Protein AF-A0AAE3N676-F1 (afdb_monomer)

Organism: NCBI:txid2965071

InterPro domains:
  IPR009671 Regulator of ribonuclease activity B domain [PF06877] (6-81)
  IPR036701 RraB-like superfamily [G3DSA:3.30.70.970] (3-82)
  IPR036701 RraB-like superfamily [SSF89946] (6-81)

Secondary structure (DSSP, 8-state):
--HHHHHHHHHHHHHHTT---SS-EEEEEEEEESSHHHHHHHHHH-TTSEEEEEE-SSTT--EEEEEEEEE---HHHHHHHH-

Foldseek 3Di:
DDLLVVLQVVVVVCVVVVNDLADWDKDKDKDKALDDVVLVVVQVPLPQWDWDWAQDPDPNRIIMIITIHTGRSHSVVVSVSRD

Solvent-accessible surface area (backbone atoms only — not comparable to full-atom values): 4850 Å² total; per-residue (Å²): 130,52,69,49,55,49,42,40,53,54,50,52,53,38,44,75,70,70,46,84,53,90,56,70,39,81,43,76,46,76,49,81,26,83,39,64,68,62,34,53,53,54,61,71,68,49,76,93,42,54,75,47,78,45,77,38,94,52,97,81,65,27,19,29,31,38,38,33,39,80,41,54,76,39,33,66,58,50,38,69,74,72,109

Nearest PDB structures (foldseek):
  6bk8-assembly1_B  TM=4.365E-01  e=6.160E-01  Saccharomyces cerevisiae S288C
  6mrj-assembly1_B  TM=3.850E-01  e=7.955E-01  Helicobacter pylori 26695
  7u7h-assembly3_E  TM=3.473E-01  e=1.947E+00  Alistipes finegoldii DSM 17242
  8bwy-assembly1_N  TM=3.798E-01  e=6.153E+00  Chlamydomonas reinhardtii

Radius of gyration: 14.24 Å; Cα contacts (8 Å, |Δi|>4): 121; chains: 1; bounding box: 30×28×31 Å

pLDDT: mean 91.35, std 6.02, range [64.62, 96.25]

Mean predicted aligned error: 4.24 Å

Sequence (83 aa):
MSLLGENSTILMQFVAKGKDLSYVRLIDFSHLFPDFASANRFAAEAEGFKIAVGQSHSPKGTWDVTASKVMLPSAGAITESEA

Structure (mmCIF, N/CA/C/O backbone):
data_AF-A0AAE3N676-F1
#
_entry.id   AF-A0AAE3N676-F1
#
loop_
_atom_site.group_PDB
_atom_site.id
_atom_site.type_symbol
_atom_site.label_atom_id
_atom_site.label_alt_id
_atom_site.label_comp_id
_atom_site.label_asym_id
_atom_site.label_entity_id
_atom_site.label_seq_id
_atom_site.pdbx_PDB_ins_code
_atom_site.Cartn_x
_atom_site.Cartn_y
_atom_site.Cartn_z
_atom_site.occupancy
_atom_site.B_iso_or_equiv
_atom_site.auth_seq_id
_atom_site.auth_comp_id
_atom_site.auth_asym_id
_atom_site.auth_atom_id
_atom_site.pdbx_PDB_model_num
ATOM 1 N N . MET A 1 1 ? 9.415 4.796 14.301 1.00 64.62 1 MET A N 1
ATOM 2 C CA . MET A 1 1 ? 8.156 4.088 14.627 1.00 64.62 1 MET A CA 1
ATOM 3 C C . MET A 1 1 ? 8.101 2.825 13.783 1.00 64.62 1 MET A C 1
ATOM 5 O O . MET A 1 1 ? 8.781 2.788 12.768 1.00 64.62 1 MET A O 1
ATOM 9 N N . SER A 1 2 ? 7.382 1.785 14.208 1.00 90.00 2 SER A N 1
ATOM 10 C CA . SER A 1 2 ? 7.104 0.638 13.333 1.00 90.00 2 SER A CA 1
ATOM 11 C C . SER A 1 2 ? 6.023 1.007 12.317 1.00 90.00 2 SER A C 1
ATOM 13 O O . SER A 1 2 ? 5.199 1.875 12.612 1.00 90.00 2 SER A O 1
ATOM 15 N N . LEU A 1 3 ? 5.981 0.306 11.179 1.00 88.06 3 LEU A N 1
ATOM 16 C CA . LEU A 1 3 ? 4.931 0.471 10.167 1.00 88.06 3 LEU A CA 1
ATOM 17 C C . LEU A 1 3 ? 3.525 0.342 10.781 1.00 88.06 3 LEU A C 1
ATOM 19 O O . LEU A 1 3 ? 2.650 1.173 10.562 1.00 88.06 3 LEU A O 1
ATOM 23 N N . LEU A 1 4 ? 3.349 -0.639 11.673 1.00 91.75 4 LEU A N 1
ATOM 24 C CA . LEU A 1 4 ? 2.116 -0.820 12.443 1.00 91.75 4 LEU A CA 1
ATOM 25 C C . LEU A 1 4 ? 1.769 0.396 13.321 1.00 91.75 4 LEU A C 1
ATOM 27 O O . LEU A 1 4 ? 0.605 0.782 13.426 1.00 91.75 4 LEU A O 1
ATOM 31 N N . GLY A 1 5 ? 2.770 0.997 13.970 1.00 90.38 5 GLY A N 1
ATOM 32 C CA . GLY A 1 5 ? 2.585 2.174 14.821 1.00 90.38 5 GLY A CA 1
ATOM 33 C C . GLY A 1 5 ? 2.217 3.430 14.029 1.00 90.38 5 GLY A C 1
ATOM 34 O O . GLY A 1 5 ? 1.361 4.203 14.467 1.00 90.38 5 GLY A O 1
ATOM 35 N N . GLU A 1 6 ? 2.816 3.613 12.853 1.00 91.38 6 GLU A N 1
ATOM 36 C CA . GLU A 1 6 ? 2.470 4.690 11.917 1.00 91.38 6 GLU A CA 1
ATOM 37 C C . GLU A 1 6 ? 1.038 4.539 11.399 1.00 91.38 6 GLU A C 1
ATOM 39 O O . GLU A 1 6 ? 0.228 5.454 11.574 1.00 91.38 6 GLU A O 1
ATOM 44 N N . ASN A 1 7 ? 0.683 3.358 10.886 1.00 92.94 7 ASN A N 1
ATOM 45 C CA . ASN A 1 7 ? -0.661 3.075 10.378 1.00 92.94 7 ASN A CA 1
ATOM 46 C C . ASN A 1 7 ? -1.728 3.244 11.470 1.00 92.94 7 ASN A C 1
ATOM 48 O O . ASN A 1 7 ? -2.771 3.854 11.235 1.00 92.94 7 ASN A O 1
ATOM 52 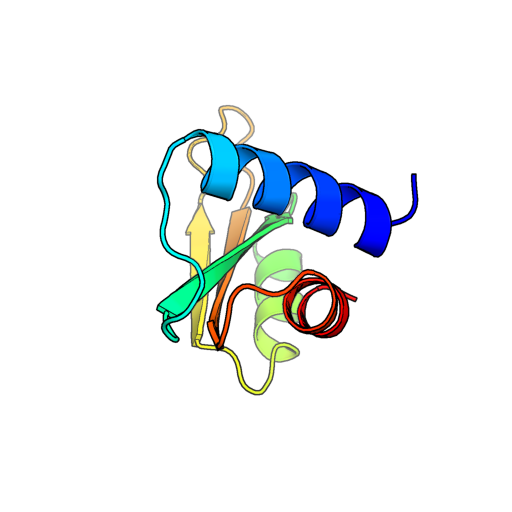N N . SER A 1 8 ? -1.448 2.801 12.699 1.00 93.50 8 SER A N 1
ATOM 53 C CA . SER A 1 8 ? -2.330 3.033 13.851 1.00 93.50 8 SER A CA 1
ATOM 54 C C . SER A 1 8 ? -2.535 4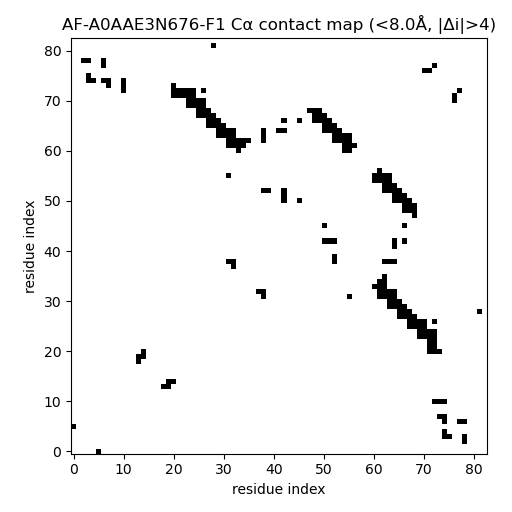.526 14.135 1.00 93.50 8 SER A C 1
ATOM 56 O O . SER A 1 8 ? -3.670 4.984 14.280 1.00 93.50 8 SER A O 1
ATOM 58 N N . THR A 1 9 ? -1.454 5.311 14.135 1.00 94.69 9 THR A N 1
ATOM 59 C CA . THR A 1 9 ? -1.510 6.760 14.384 1.00 94.69 9 THR A CA 1
ATOM 60 C C . THR A 1 9 ? -2.336 7.484 13.318 1.00 94.69 9 THR A C 1
ATOM 62 O O . THR A 1 9 ? -3.173 8.327 13.649 1.00 94.69 9 THR A O 1
ATOM 65 N N . ILE A 1 10 ? -2.156 7.140 12.041 1.00 93.69 10 ILE A N 1
ATOM 66 C CA . ILE A 1 10 ? -2.915 7.727 10.927 1.00 93.69 10 ILE A CA 1
ATOM 67 C C . ILE A 1 10 ? -4.407 7.391 11.048 1.00 93.69 10 ILE A C 1
ATOM 69 O O . ILE A 1 10 ? -5.256 8.279 10.933 1.00 93.69 10 ILE A O 1
ATOM 73 N N . LEU A 1 11 ? -4.752 6.135 11.343 1.00 93.19 11 LEU A N 1
ATOM 74 C CA . LEU A 1 11 ? -6.149 5.727 11.507 1.00 93.19 11 LEU A CA 1
ATOM 75 C C . LEU A 1 11 ? -6.815 6.417 12.705 1.00 93.19 11 LEU A C 1
ATOM 77 O O . LEU A 1 11 ? -7.968 6.838 12.597 1.00 93.19 11 LEU A O 1
ATOM 81 N N . MET A 1 12 ? -6.094 6.627 13.810 1.00 93.38 12 MET A N 1
ATOM 82 C CA . MET A 1 12 ? -6.596 7.428 14.935 1.00 93.38 12 MET A CA 1
ATOM 83 C C . MET A 1 12 ? -6.930 8.863 14.509 1.00 93.38 12 MET A C 1
ATOM 85 O O . MET A 1 12 ? -7.969 9.397 14.900 1.00 93.38 12 MET A O 1
ATOM 89 N N . GLN A 1 13 ? -6.105 9.483 13.659 1.00 95.12 13 GLN A N 1
ATOM 90 C CA . GLN A 1 13 ? -6.398 10.812 13.112 1.00 95.12 13 GLN A CA 1
ATOM 91 C C . GLN A 1 13 ? -7.625 10.806 12.194 1.00 95.12 13 GLN A C 1
ATOM 93 O O . GLN A 1 13 ? -8.366 11.789 12.154 1.00 95.12 13 GLN A O 1
ATOM 98 N N . PHE A 1 14 ? -7.864 9.725 11.450 1.00 92.69 14 PHE A N 1
ATOM 99 C CA . PHE A 1 14 ? -9.063 9.585 10.620 1.00 92.69 14 PHE A CA 1
ATOM 100 C C . PHE A 1 14 ? -10.326 9.495 11.476 1.00 92.69 14 PHE A C 1
ATOM 102 O O . PHE A 1 14 ? -11.279 10.234 11.214 1.00 92.69 14 PHE A O 1
ATOM 109 N N . VAL A 1 15 ? -10.311 8.687 12.538 1.00 94.31 15 VAL A N 1
ATOM 110 C CA . VAL A 1 15 ? -11.419 8.614 13.505 1.00 94.31 15 VAL A CA 1
ATOM 111 C C . VAL A 1 15 ? -11.659 9.972 14.164 1.00 94.31 15 VAL A C 1
ATOM 113 O O . VAL A 1 15 ? -12.799 10.426 14.221 1.00 94.31 15 VAL A O 1
ATOM 116 N N . ALA A 1 16 ? -10.599 10.676 14.577 1.00 95.31 16 ALA A N 1
ATOM 117 C CA . ALA A 1 16 ? -10.706 12.018 15.156 1.00 95.31 16 ALA A CA 1
ATOM 118 C C . ALA A 1 16 ? -11.341 13.044 14.194 1.00 95.31 16 ALA A C 1
ATOM 120 O O . ALA A 1 16 ? -11.978 13.997 14.633 1.00 95.31 16 ALA A O 1
ATOM 121 N N . LYS A 1 17 ? -11.211 12.833 12.878 1.00 94.62 17 LYS A N 1
ATOM 122 C CA . LYS A 1 17 ? -11.858 13.630 11.820 1.00 94.62 17 LYS A CA 1
ATOM 123 C C . LYS A 1 17 ? -13.270 13.138 11.461 1.00 94.62 17 LYS A C 1
ATOM 125 O O . LYS A 1 17 ? -13.829 13.586 10.462 1.00 94.62 17 LYS A O 1
ATOM 130 N N . GLY A 1 18 ? -13.836 12.205 12.227 1.00 93.75 18 GLY A N 1
ATOM 131 C CA . GLY A 1 18 ? -15.168 11.643 11.997 1.00 93.75 18 GLY A CA 1
ATOM 132 C C . GLY A 1 18 ? -15.238 10.661 10.827 1.00 93.75 18 GLY A C 1
ATOM 133 O O . GLY A 1 18 ? -16.323 10.409 1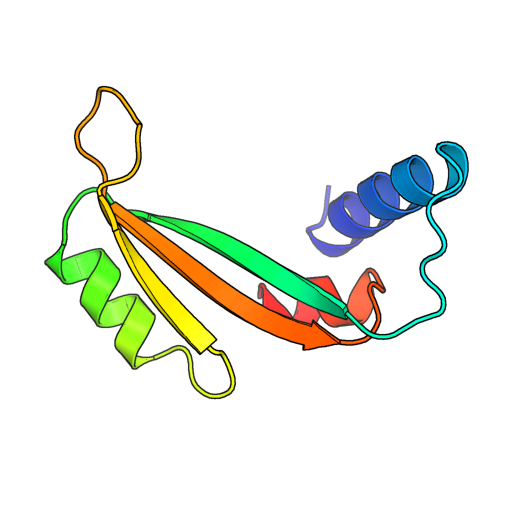0.303 1.00 93.75 18 GLY A O 1
ATOM 134 N N . LYS A 1 19 ? -14.103 10.115 10.368 1.00 91.38 19 LYS A N 1
ATOM 135 C CA . LYS A 1 19 ? -14.116 9.050 9.361 1.00 91.38 19 LYS A CA 1
ATOM 136 C C . LYS A 1 19 ? -14.509 7.743 10.029 1.00 91.38 19 LYS A C 1
ATOM 138 O O . LYS A 1 19 ? -13.809 7.243 10.903 1.00 91.38 19 LYS A O 1
ATOM 143 N N . ASP A 1 20 ? -15.613 7.176 9.569 1.00 91.44 20 ASP A N 1
ATOM 144 C CA . ASP A 1 20 ? -16.017 5.835 9.957 1.00 91.44 20 ASP A CA 1
ATOM 145 C C . ASP A 1 20 ? -15.124 4.805 9.247 1.00 91.44 20 ASP A C 1
ATOM 147 O O . ASP A 1 20 ? -14.971 4.847 8.023 1.00 91.44 20 ASP A O 1
ATOM 151 N N . LEU A 1 21 ? -14.508 3.924 10.038 1.00 91.81 21 LEU A N 1
ATOM 152 C CA . LEU A 1 21 ? -13.577 2.862 9.642 1.00 91.81 21 LEU A CA 1
ATOM 153 C C . LEU A 1 21 ? -14.210 1.459 9.725 1.00 91.81 21 LEU A C 1
ATOM 155 O O . LEU A 1 21 ? -13.545 0.470 9.433 1.00 91.81 21 LEU A O 1
ATOM 159 N N . SER A 1 22 ? -15.487 1.360 10.108 1.00 92.19 22 SER A N 1
ATOM 160 C CA . SER A 1 22 ? -16.182 0.086 10.343 1.00 92.19 22 SER A CA 1
ATOM 161 C C . SER A 1 22 ? -16.580 -0.658 9.067 1.00 92.19 22 SER A C 1
ATOM 163 O O . SER A 1 22 ? -16.864 -1.853 9.117 1.00 92.19 22 SER A O 1
ATOM 165 N N . TYR A 1 23 ? -16.577 0.018 7.917 1.00 91.94 23 TYR A N 1
ATOM 166 C CA . TYR A 1 23 ? -16.893 -0.589 6.628 1.00 91.94 23 TYR A CA 1
ATOM 167 C C . TYR A 1 23 ? -15.651 -0.854 5.780 1.00 91.94 23 TYR A C 1
ATOM 169 O O . TYR A 1 23 ? -14.697 -0.063 5.736 1.00 91.94 23 TYR A O 1
ATOM 177 N N . VAL A 1 24 ? -15.732 -1.967 5.053 1.00 94.44 24 VAL A N 1
ATOM 178 C CA . VAL A 1 24 ? -14.789 -2.366 4.013 1.00 94.44 24 VAL A CA 1
ATOM 179 C C . VAL A 1 24 ? -14.756 -1.308 2.913 1.00 94.44 24 VAL A C 1
ATOM 181 O O . VAL A 1 24 ? -15.794 -0.799 2.489 1.00 94.44 24 VAL A O 1
ATOM 184 N N . ARG A 1 25 ? -13.557 -0.974 2.442 1.00 93.62 25 ARG A N 1
ATOM 185 C CA . ARG A 1 25 ? -13.338 -0.025 1.348 1.00 93.62 25 ARG A CA 1
ATOM 186 C C . ARG A 1 25 ? -12.128 -0.414 0.520 1.00 93.62 25 ARG A C 1
ATOM 188 O O . ARG A 1 25 ? -11.321 -1.239 0.941 1.00 93.62 25 ARG A O 1
ATOM 195 N N . LEU A 1 26 ? -12.011 0.200 -0.649 1.00 94.94 26 LEU A N 1
ATOM 196 C CA . LEU A 1 26 ? -10.788 0.138 -1.431 1.00 94.94 26 LEU A CA 1
ATOM 197 C C . LEU A 1 26 ? -9.716 0.993 -0.742 1.00 94.94 26 LEU A C 1
ATOM 199 O O . LEU A 1 26 ? -9.971 2.158 -0.432 1.00 94.94 26 LEU A O 1
ATOM 203 N N . ILE A 1 27 ? -8.560 0.396 -0.470 1.00 94.25 27 ILE A N 1
ATOM 204 C CA . ILE A 1 27 ? -7.369 1.067 0.054 1.00 94.25 27 ILE A CA 1
ATOM 205 C C . ILE A 1 27 ? -6.292 1.001 -1.019 1.00 94.25 27 ILE A C 1
ATOM 207 O O . ILE A 1 27 ? -6.047 -0.075 -1.565 1.00 94.25 27 ILE A O 1
ATOM 211 N N . ASP A 1 28 ? -5.681 2.150 -1.288 1.00 94.75 28 ASP A N 1
ATOM 212 C CA . ASP A 1 28 ? -4.614 2.313 -2.267 1.00 94.75 28 ASP A CA 1
ATOM 213 C C . ASP A 1 28 ? -3.261 2.406 -1.553 1.00 94.75 28 ASP A C 1
ATOM 215 O O . ASP A 1 28 ? -3.094 3.188 -0.615 1.00 94.75 28 ASP A O 1
ATOM 219 N N . PHE A 1 29 ? -2.302 1.617 -2.025 1.00 93.62 29 PHE A N 1
ATOM 220 C CA . PHE A 1 29 ? -0.898 1.639 -1.638 1.00 93.62 29 PHE A CA 1
ATOM 221 C C . PHE A 1 29 ? -0.099 2.141 -2.838 1.00 93.62 29 PHE A C 1
ATOM 223 O O . PHE A 1 29 ? -0.155 1.535 -3.908 1.00 93.62 29 PHE A O 1
ATOM 230 N N . SER A 1 30 ? 0.625 3.245 -2.679 1.00 92.50 30 SER A N 1
ATOM 231 C CA . SER A 1 30 ? 1.404 3.848 -3.765 1.00 92.50 30 SER A CA 1
ATOM 232 C C . SER A 1 30 ? 2.894 3.712 -3.495 1.00 92.50 30 SER A C 1
ATOM 234 O O . SER A 1 30 ? 3.360 4.024 -2.398 1.00 92.50 30 SER A O 1
ATOM 236 N N . HIS A 1 31 ? 3.652 3.303 -4.511 1.00 92.31 31 HIS A N 1
ATOM 237 C CA . HIS A 1 31 ? 5.108 3.264 -4.452 1.00 92.31 31 HIS A CA 1
ATOM 238 C C . HIS A 1 31 ? 5.723 3.914 -5.689 1.00 92.31 31 HIS A C 1
ATOM 240 O O . HIS A 1 31 ? 5.383 3.582 -6.826 1.00 92.31 31 HIS A O 1
ATOM 246 N N . LEU A 1 32 ? 6.659 4.837 -5.455 1.00 93.06 32 LEU A N 1
ATOM 247 C CA . LEU A 1 32 ? 7.346 5.558 -6.519 1.00 93.06 32 LEU A CA 1
ATOM 248 C C . LEU A 1 32 ? 8.643 4.854 -6.911 1.00 93.06 32 LEU A C 1
ATOM 250 O O . LEU A 1 32 ? 9.505 4.592 -6.077 1.00 93.06 32 LEU A O 1
ATOM 254 N N . PHE A 1 33 ? 8.816 4.646 -8.208 1.00 93.44 33 PHE A N 1
ATOM 255 C CA . PHE A 1 33 ? 9.996 4.057 -8.818 1.00 93.44 33 PHE A CA 1
ATOM 256 C C . PHE A 1 33 ? 10.714 5.071 -9.714 1.00 93.44 33 PHE A C 1
ATOM 258 O O . PHE A 1 33 ? 10.079 5.933 -10.331 1.00 93.44 33 PHE A O 1
ATOM 265 N N . PRO A 1 34 ? 12.048 4.974 -9.833 1.00 92.31 34 PRO A N 1
ATOM 266 C CA . PRO A 1 34 ? 12.816 5.857 -10.706 1.00 92.31 34 PRO A CA 1
ATOM 267 C C . PRO A 1 34 ? 12.547 5.600 -12.195 1.00 92.31 34 PRO A C 1
ATOM 269 O O . PRO A 1 34 ? 12.697 6.510 -13.005 1.00 92.31 34 PRO A O 1
ATOM 272 N N . ASP A 1 35 ? 12.144 4.383 -12.562 1.00 92.94 35 ASP A N 1
ATOM 273 C CA . ASP A 1 35 ? 11.974 3.964 -13.949 1.00 92.94 35 ASP A CA 1
ATOM 274 C C . ASP A 1 35 ? 10.805 2.981 -14.130 1.00 92.94 35 ASP A C 1
ATOM 276 O O . ASP A 1 35 ? 10.345 2.331 -13.187 1.00 92.94 35 ASP A O 1
ATOM 280 N N . PHE A 1 36 ? 10.343 2.869 -15.378 1.00 92.94 36 PHE A N 1
ATOM 281 C CA . PHE A 1 36 ? 9.215 2.017 -15.749 1.00 92.94 36 PHE A CA 1
ATOM 282 C C . PHE A 1 36 ? 9.488 0.531 -15.529 1.00 92.94 36 PHE A C 1
ATOM 284 O O . PHE A 1 36 ? 8.581 -0.210 -15.163 1.00 92.94 36 PHE A O 1
ATOM 291 N N . ALA A 1 37 ? 10.716 0.070 -15.777 1.00 94.94 37 ALA A N 1
ATOM 292 C CA . ALA A 1 37 ? 11.032 -1.350 -15.707 1.00 94.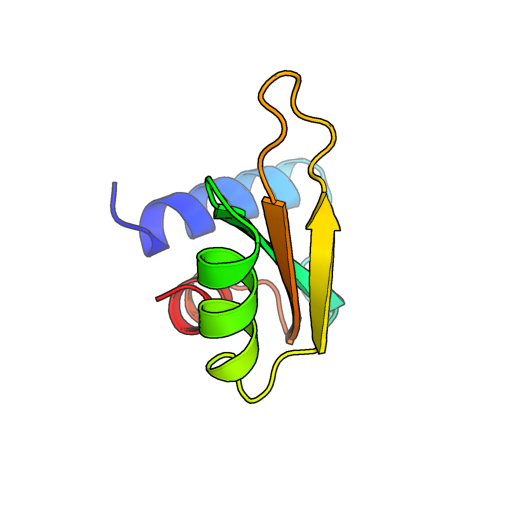94 37 ALA A CA 1
ATOM 293 C C . ALA A 1 37 ? 10.968 -1.845 -14.259 1.00 94.94 37 ALA A C 1
ATOM 295 O O . ALA A 1 37 ? 10.403 -2.907 -14.004 1.00 94.94 37 ALA A O 1
ATOM 296 N N . SER A 1 38 ? 11.482 -1.055 -13.316 1.00 94.44 38 SER A N 1
ATOM 297 C CA . SER A 1 38 ? 11.373 -1.305 -11.878 1.00 94.44 38 SER A CA 1
ATOM 298 C C . SER A 1 38 ? 9.911 -1.304 -11.420 1.00 94.44 38 SER A C 1
ATOM 300 O O . SER A 1 38 ? 9.482 -2.255 -10.768 1.00 94.44 38 SER A O 1
ATOM 302 N N . ALA A 1 39 ? 9.121 -0.310 -11.845 1.00 94.12 39 ALA A N 1
ATOM 303 C CA . ALA A 1 39 ? 7.688 -0.238 -11.545 1.00 94.12 39 ALA A CA 1
ATOM 304 C C . ALA A 1 39 ? 6.918 -1.460 -12.074 1.00 94.12 39 ALA A C 1
ATOM 306 O O . ALA A 1 39 ? 6.118 -2.065 -11.365 1.00 94.12 39 ALA A O 1
ATOM 307 N N . ASN A 1 40 ? 7.186 -1.857 -13.318 1.00 94.75 40 ASN A N 1
ATOM 308 C CA . ASN A 1 40 ? 6.484 -2.959 -13.965 1.00 94.75 40 ASN A CA 1
ATOM 309 C C . ASN A 1 40 ? 6.867 -4.329 -13.383 1.00 94.75 40 ASN A C 1
ATOM 311 O O . ASN A 1 40 ? 6.028 -5.223 -13.334 1.00 94.75 40 ASN A O 1
ATOM 315 N N . ARG A 1 41 ? 8.113 -4.505 -12.919 1.00 95.31 41 ARG A N 1
ATOM 316 C CA . ARG A 1 41 ? 8.523 -5.720 -12.193 1.00 95.31 41 ARG A CA 1
ATOM 317 C C . ARG A 1 41 ? 7.780 -5.849 -10.871 1.00 95.31 41 ARG A C 1
ATOM 319 O O . ARG A 1 41 ? 7.188 -6.889 -10.625 1.00 95.31 41 ARG A O 1
ATOM 326 N N . PHE A 1 42 ? 7.743 -4.778 -10.080 1.00 9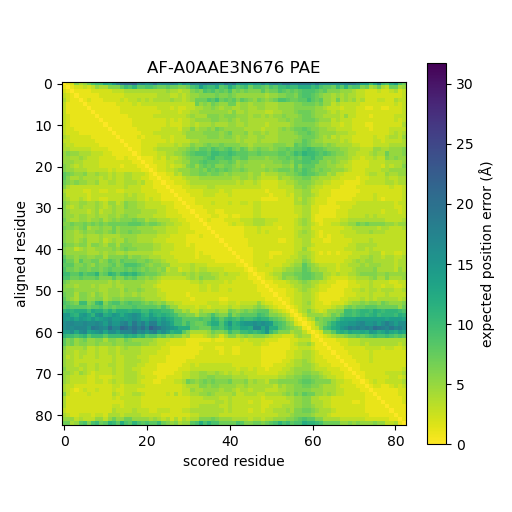3.81 42 PHE A N 1
ATOM 327 C CA . PHE A 1 42 ? 6.996 -4.767 -8.823 1.00 93.81 42 PHE A CA 1
ATOM 328 C C . PHE A 1 42 ? 5.501 -5.041 -9.047 1.00 93.81 42 PHE A C 1
ATOM 330 O O . PHE A 1 42 ? 4.904 -5.865 -8.363 1.00 93.81 42 PHE A O 1
ATOM 337 N N . ALA A 1 43 ? 4.905 -4.417 -10.068 1.00 93.50 43 ALA A N 1
ATOM 338 C CA . ALA A 1 43 ? 3.511 -4.644 -10.444 1.00 93.50 43 ALA A CA 1
ATOM 339 C C . ALA A 1 43 ? 3.199 -6.107 -10.806 1.00 93.50 43 ALA A C 1
ATOM 341 O O . ALA A 1 43 ? 2.091 -6.570 -10.547 1.00 93.50 43 ALA A O 1
ATOM 342 N N . ALA A 1 44 ? 4.154 -6.830 -11.397 1.00 93.31 44 ALA A N 1
ATOM 343 C CA . ALA A 1 44 ? 3.979 -8.232 -11.766 1.00 93.31 44 ALA A CA 1
ATOM 344 C C . ALA A 1 44 ? 3.973 -9.182 -10.554 1.00 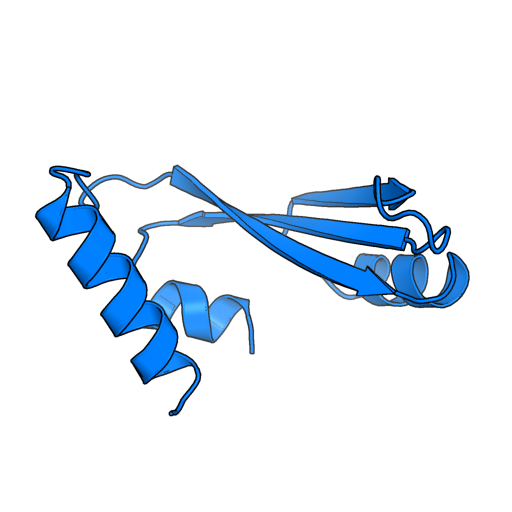93.31 44 ALA A C 1
ATOM 346 O O . ALA A 1 44 ? 3.404 -10.264 -10.650 1.00 93.31 44 ALA A O 1
ATOM 347 N N . GLU A 1 45 ? 4.581 -8.784 -9.434 1.00 90.88 45 GLU A N 1
ATOM 348 C CA . GLU A 1 45 ? 4.659 -9.583 -8.201 1.00 90.88 45 GLU A CA 1
ATOM 349 C C . GLU A 1 45 ? 3.491 -9.315 -7.234 1.00 90.88 45 GLU A C 1
ATOM 351 O O . GLU A 1 45 ? 3.265 -10.078 -6.297 1.00 90.88 45 GLU A O 1
ATOM 356 N N . ALA A 1 46 ? 2.718 -8.249 -7.460 1.00 88.69 46 ALA A N 1
ATOM 357 C CA . ALA A 1 46 ? 1.657 -7.801 -6.561 1.00 88.69 46 ALA A CA 1
ATOM 358 C C . ALA A 1 46 ? 0.334 -8.580 -6.748 1.00 88.69 46 ALA A C 1
ATOM 360 O O . ALA A 1 46 ? -0.715 -8.027 -7.097 1.00 88.69 46 ALA A O 1
ATOM 361 N N . GLU A 1 47 ? 0.381 -9.892 -6.511 1.00 86.94 47 GLU A N 1
ATOM 362 C CA . GLU A 1 47 ? -0.777 -10.785 -6.587 1.00 86.94 47 GLU A CA 1
ATOM 363 C C . GLU A 1 47 ? -1.856 -10.440 -5.544 1.00 86.94 47 GLU A C 1
ATOM 365 O O . GLU A 1 47 ? -1.580 -10.090 -4.399 1.00 86.94 47 GLU A O 1
ATOM 370 N N . GLY A 1 48 ? -3.131 -10.555 -5.931 1.00 87.81 48 GLY A N 1
ATOM 371 C CA . GLY A 1 48 ? -4.262 -10.265 -5.037 1.00 87.81 48 GLY A CA 1
ATOM 372 C C . GLY A 1 48 ? -4.592 -8.775 -4.872 1.00 87.81 48 GLY A C 1
ATOM 373 O O . GLY A 1 48 ? -5.507 -8.436 -4.117 1.00 87.81 48 GLY A O 1
ATOM 374 N N . PHE A 1 49 ? -3.909 -7.898 -5.609 1.00 93.56 49 PHE A N 1
ATOM 375 C CA . PHE A 1 49 ? -4.203 -6.470 -5.703 1.00 93.56 49 PHE A CA 1
ATOM 376 C C . PHE A 1 49 ? -4.690 -6.100 -7.106 1.00 93.56 49 PHE A C 1
ATOM 378 O O . PHE A 1 49 ? -4.355 -6.734 -8.107 1.00 93.56 49 PHE A O 1
ATOM 385 N N . LYS A 1 50 ? -5.474 -5.025 -7.196 1.00 95.56 50 LYS A N 1
ATOM 386 C CA . LYS A 1 50 ? -5.726 -4.340 -8.465 1.00 95.56 50 LYS A CA 1
ATOM 387 C C . LYS A 1 50 ? -4.594 -3.343 -8.691 1.00 95.56 50 LYS A C 1
ATOM 389 O O . LYS A 1 50 ? -4.472 -2.399 -7.920 1.00 95.56 50 LYS A O 1
ATOM 394 N N . ILE A 1 51 ? -3.801 -3.538 -9.741 1.00 96.25 51 ILE A N 1
ATOM 395 C CA . ILE A 1 51 ? -2.612 -2.719 -10.001 1.00 96.25 51 ILE A CA 1
ATOM 396 C C . ILE A 1 51 ? -2.855 -1.690 -11.104 1.00 96.25 51 ILE A C 1
ATOM 398 O O . ILE A 1 51 ? -3.443 -1.999 -12.142 1.00 96.25 51 ILE A O 1
ATOM 402 N N . ALA A 1 52 ? -2.356 -0.475 -10.891 1.00 95.19 52 ALA A N 1
ATOM 403 C CA . ALA A 1 52 ? -2.195 0.554 -11.907 1.00 95.19 52 ALA A CA 1
ATOM 404 C C . ALA A 1 52 ? -0.746 1.061 -11.902 1.00 95.19 52 ALA A C 1
ATOM 406 O O . ALA A 1 52 ? -0.221 1.426 -10.854 1.00 95.19 52 ALA A O 1
ATOM 407 N N . VAL A 1 53 ? -0.110 1.098 -13.077 1.00 94.88 53 VAL A N 1
ATOM 408 C CA . VAL A 1 53 ? 1.233 1.667 -13.271 1.00 94.88 53 VAL A CA 1
ATOM 409 C C . VAL A 1 53 ? 1.107 2.908 -14.142 1.00 94.88 53 VAL A C 1
ATOM 411 O O . VAL A 1 53 ? 0.530 2.844 -15.229 1.00 94.88 53 VAL A O 1
ATOM 414 N N . GLY A 1 54 ? 1.645 4.033 -13.686 1.00 93.38 54 GLY A N 1
ATOM 415 C CA . GLY A 1 54 ? 1.569 5.299 -14.410 1.00 93.38 54 GLY A CA 1
ATOM 416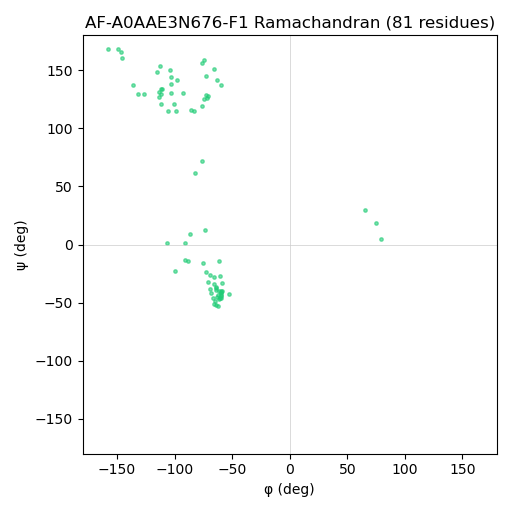 C C . GLY A 1 54 ? 2.776 6.192 -14.167 1.00 93.38 54 GLY A C 1
ATOM 417 O O . GLY A 1 54 ? 3.584 5.947 -13.276 1.00 93.38 54 GLY A O 1
ATOM 418 N N . GLN A 1 55 ? 2.914 7.249 -14.964 1.00 90.31 55 GLN A N 1
ATOM 419 C CA . GLN A 1 55 ? 3.855 8.312 -14.626 1.00 90.31 55 GLN A CA 1
ATOM 420 C C . GLN A 1 55 ? 3.307 9.091 -13.435 1.00 90.31 55 GLN A C 1
ATOM 422 O O . GLN A 1 55 ? 2.165 9.549 -13.451 1.00 90.31 55 GLN A O 1
ATOM 427 N N . SER A 1 56 ? 4.128 9.253 -12.404 1.00 86.31 56 SER A N 1
ATOM 428 C CA . SER A 1 56 ? 3.777 10.116 -11.285 1.00 86.31 56 SER A CA 1
ATOM 429 C C . SER A 1 56 ? 3.706 11.567 -11.761 1.00 86.31 56 SER A C 1
ATOM 431 O O . SER A 1 56 ? 4.468 11.991 -12.631 1.00 86.31 56 SER A O 1
ATOM 433 N N . HIS A 1 57 ? 2.874 12.373 -11.113 1.00 79.69 57 HIS A N 1
ATOM 434 C CA . HIS A 1 57 ? 2.846 13.818 -11.347 1.00 79.69 57 HIS A CA 1
ATOM 435 C C . HIS A 1 57 ? 4.062 14.549 -10.741 1.00 79.69 57 HIS A C 1
ATOM 437 O O . HIS A 1 57 ? 4.055 15.775 -10.623 1.00 79.69 57 HIS A O 1
ATOM 443 N N . SER A 1 58 ? 5.101 13.820 -10.311 1.00 74.06 58 SER A N 1
ATOM 444 C CA . SER A 1 58 ? 6.291 14.426 -9.728 1.00 74.06 58 SER A CA 1
ATOM 445 C C . SER A 1 58 ? 7.131 15.122 -10.811 1.00 74.06 58 SER A C 1
ATOM 447 O O . SER A 1 58 ? 7.269 14.604 -11.923 1.00 74.06 58 SER A O 1
ATOM 449 N N . PRO A 1 59 ? 7.790 16.255 -10.495 1.00 65.69 59 PRO A N 1
ATOM 450 C CA . PRO A 1 59 ? 8.665 16.949 -11.444 1.00 65.69 59 PRO A CA 1
ATOM 451 C C . PRO A 1 59 ? 9.858 16.108 -11.921 1.00 65.69 59 PRO A C 1
ATOM 453 O O . PRO A 1 59 ? 10.543 16.493 -12.863 1.00 65.69 59 PRO A O 1
ATOM 456 N N . LYS A 1 60 ? 10.148 14.989 -11.244 1.00 73.88 60 LYS A N 1
ATOM 457 C CA . LYS A 1 60 ? 11.317 14.141 -11.495 1.00 73.88 60 LYS A CA 1
ATOM 458 C C . LYS A 1 60 ? 11.054 13.024 -12.512 1.00 73.88 60 LYS A C 1
ATOM 460 O O . LYS A 1 60 ? 11.964 12.245 -12.765 1.00 73.88 60 LYS A O 1
ATOM 465 N N . GLY A 1 61 ? 9.849 12.935 -13.086 1.00 75.94 61 GLY A N 1
ATOM 466 C CA . GLY A 1 61 ? 9.526 11.916 -14.093 1.00 75.94 61 GLY A CA 1
ATOM 467 C C . GLY A 1 61 ? 9.548 10.484 -13.546 1.00 75.94 61 GLY A C 1
ATOM 468 O O . GLY A 1 61 ? 9.866 9.551 -14.277 1.00 75.94 61 GLY A O 1
ATOM 469 N N . THR A 1 62 ? 9.247 10.313 -12.256 1.00 92.12 62 THR A N 1
ATOM 470 C CA . THR A 1 62 ? 9.166 8.998 -11.605 1.00 92.12 62 THR A CA 1
ATOM 471 C C . THR A 1 62 ? 7.900 8.249 -12.014 1.00 92.12 62 THR A C 1
ATOM 473 O O . THR A 1 62 ? 6.913 8.860 -12.432 1.00 92.12 62 THR A O 1
ATOM 476 N N . TRP A 1 63 ? 7.909 6.931 -11.860 1.00 93.75 63 TRP A N 1
ATOM 477 C CA . TRP A 1 63 ? 6.763 6.056 -12.092 1.00 93.75 63 TRP A CA 1
ATOM 478 C C . TRP A 1 63 ? 6.074 5.738 -10.772 1.00 93.75 63 TRP A C 1
ATOM 480 O O . TRP A 1 63 ? 6.742 5.573 -9.762 1.00 93.75 63 TRP A O 1
ATOM 490 N N . ASP A 1 64 ? 4.753 5.678 -10.772 1.00 94.44 64 ASP A N 1
ATOM 491 C CA . ASP A 1 64 ? 3.930 5.320 -9.623 1.00 94.44 64 ASP A CA 1
ATOM 492 C C . ASP A 1 64 ? 3.263 3.972 -9.887 1.00 94.44 64 ASP A C 1
ATOM 494 O O . ASP A 1 64 ? 2.667 3.763 -10.951 1.00 94.44 64 ASP A O 1
ATOM 498 N N . VAL A 1 65 ? 3.381 3.061 -8.926 1.00 95.38 65 VAL A N 1
ATOM 499 C CA . VAL A 1 65 ? 2.569 1.850 -8.8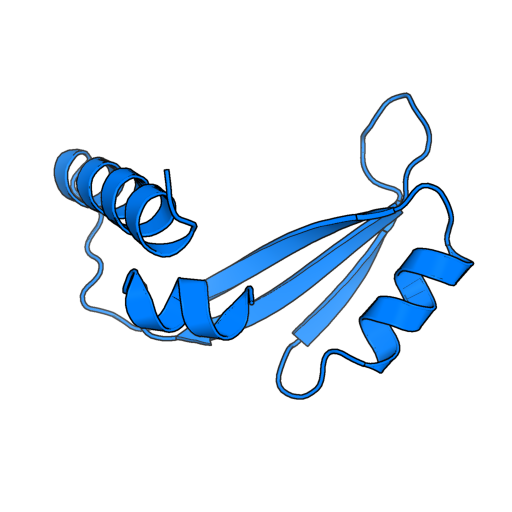66 1.00 95.38 65 VAL A CA 1
ATOM 500 C C . VAL A 1 65 ? 1.551 2.029 -7.757 1.00 95.38 65 VAL A C 1
ATOM 502 O O . VAL A 1 65 ? 1.913 2.088 -6.585 1.00 95.38 65 VAL A O 1
ATOM 505 N N . THR A 1 66 ? 0.275 2.066 -8.131 1.00 96.19 66 THR A N 1
ATOM 506 C CA . THR A 1 66 ? -0.845 2.022 -7.191 1.00 96.19 66 THR A CA 1
ATOM 507 C C . THR A 1 66 ? -1.384 0.599 -7.119 1.00 96.19 66 THR A C 1
ATOM 509 O O . THR A 1 66 ? -1.913 0.079 -8.105 1.00 96.19 66 THR A O 1
ATOM 512 N N . ALA A 1 67 ? -1.252 -0.026 -5.954 1.00 95.94 67 ALA A N 1
ATOM 513 C CA . ALA A 1 67 ? -1.856 -1.307 -5.628 1.00 95.94 67 ALA A CA 1
ATOM 514 C C . ALA A 1 67 ? -3.107 -1.084 -4.777 1.00 95.94 67 ALA A C 1
ATOM 516 O O . ALA A 1 67 ? -3.033 -0.518 -3.692 1.00 95.94 67 ALA A O 1
ATOM 517 N N . SER A 1 68 ? -4.264 -1.538 -5.251 1.00 96.12 68 SER A N 1
ATOM 518 C CA . SER A 1 68 ? -5.538 -1.349 -4.559 1.00 96.12 68 SER A CA 1
ATOM 519 C C . SER A 1 68 ? -6.084 -2.669 -4.022 1.00 96.12 68 SER A C 1
ATOM 521 O O . SER A 1 68 ? -6.159 -3.663 -4.752 1.00 96.12 68 SER A O 1
ATOM 523 N N . LYS A 1 69 ? -6.543 -2.678 -2.767 1.00 95.31 69 LYS A N 1
ATOM 524 C CA . LYS A 1 69 ? -7.153 -3.852 -2.120 1.00 95.31 69 LYS A CA 1
ATOM 525 C C . LYS A 1 69 ? -8.405 -3.478 -1.345 1.00 95.31 69 LYS A C 1
ATOM 527 O O . LYS A 1 69 ? -8.455 -2.466 -0.653 1.00 95.31 69 LYS A O 1
ATOM 532 N N . VAL A 1 70 ? -9.439 -4.304 -1.473 1.00 95.69 70 VAL A N 1
ATOM 533 C CA . VAL A 1 70 ? -10.696 -4.138 -0.738 1.00 95.69 70 VAL A CA 1
ATOM 534 C C . VAL A 1 70 ? -10.530 -4.752 0.650 1.00 95.69 70 VAL A C 1
ATOM 536 O O . VAL A 1 70 ? -10.343 -5.961 0.766 1.00 95.69 70 VAL A O 1
ATOM 539 N N . MET A 1 71 ? -10.579 -3.934 1.702 1.00 94.25 71 MET A N 1
ATOM 540 C CA . MET A 1 71 ? -10.400 -4.398 3.080 1.00 94.25 71 MET A CA 1
ATOM 541 C C . MET A 1 71 ? -11.002 -3.464 4.134 1.00 94.25 71 MET A C 1
ATOM 543 O O . MET A 1 71 ? -11.392 -2.329 3.852 1.00 94.25 71 MET A O 1
ATOM 547 N N . LEU A 1 72 ? -11.081 -3.960 5.370 1.00 94.06 72 LEU A N 1
ATOM 548 C CA . LEU A 1 72 ? -11.353 -3.133 6.540 1.00 94.06 72 LEU A CA 1
ATOM 549 C C . LEU A 1 72 ? -10.094 -2.300 6.861 1.00 94.06 72 LEU A C 1
ATOM 551 O O . LEU A 1 72 ? -9.018 -2.889 6.981 1.00 94.06 72 LEU A O 1
ATOM 555 N N . PRO A 1 73 ? -10.189 -0.968 7.023 1.00 91.69 73 PRO A N 1
ATOM 556 C CA . PRO A 1 73 ? -9.035 -0.110 7.301 1.00 91.69 73 PRO A CA 1
ATOM 557 C C . PRO A 1 73 ? -8.571 -0.235 8.762 1.00 91.69 73 PRO A C 1
ATOM 559 O O . PRO A 1 73 ? -8.775 0.665 9.576 1.00 91.69 73 PRO A O 1
ATOM 562 N N . SER A 1 74 ? -7.957 -1.368 9.103 1.00 94.00 74 SER A N 1
ATOM 563 C CA . SER A 1 74 ? -7.298 -1.598 10.390 1.00 94.00 74 SER A CA 1
ATOM 564 C C . SER A 1 74 ? -5.781 -1.519 10.237 1.00 94.00 74 SER A C 1
ATOM 566 O O . SER A 1 74 ? -5.237 -1.860 9.190 1.00 94.00 74 SER A O 1
ATOM 568 N N . ALA A 1 75 ? -5.084 -1.092 11.294 1.00 92.12 75 ALA A N 1
ATOM 569 C CA . ALA A 1 75 ? -3.628 -0.954 11.249 1.00 92.12 75 ALA A CA 1
ATOM 570 C C . ALA A 1 75 ? -2.947 -2.289 10.910 1.00 92.12 75 ALA A C 1
ATOM 572 O O . ALA A 1 75 ? -2.034 -2.310 10.098 1.00 92.12 75 ALA A O 1
ATOM 573 N N . GLY A 1 76 ? -3.444 -3.398 11.473 1.00 91.62 76 GLY A N 1
ATOM 574 C CA . GLY A 1 76 ? -2.941 -4.739 11.176 1.00 91.62 76 GLY A CA 1
ATOM 575 C C . GLY A 1 76 ? -3.124 -5.123 9.708 1.00 91.62 76 GLY A C 1
ATOM 576 O O . GLY A 1 76 ? -2.146 -5.444 9.050 1.00 91.62 76 GLY A O 1
ATOM 577 N N . ALA A 1 77 ? -4.343 -5.007 9.168 1.00 91.12 77 ALA A N 1
ATOM 578 C CA . ALA A 1 77 ? -4.623 -5.409 7.787 1.00 91.12 77 ALA A CA 1
ATOM 579 C C . ALA A 1 77 ? -3.856 -4.564 6.756 1.00 91.12 77 ALA A C 1
ATOM 581 O O . ALA A 1 77 ? -3.371 -5.100 5.758 1.00 91.12 77 ALA A O 1
ATOM 582 N N . ILE A 1 78 ? -3.737 -3.255 7.008 1.00 93.25 78 ILE A N 1
ATOM 583 C CA . ILE A 1 78 ? -2.970 -2.339 6.158 1.00 93.25 78 ILE A CA 1
ATOM 584 C C . ILE A 1 78 ? -1.485 -2.700 6.223 1.00 93.25 78 ILE A C 1
ATOM 586 O O . ILE A 1 78 ? -0.884 -2.927 5.182 1.00 93.25 78 ILE A O 1
ATOM 590 N N . THR A 1 79 ? -0.912 -2.840 7.423 1.00 93.12 79 THR A N 1
ATOM 591 C CA . THR A 1 79 ? 0.503 -3.202 7.590 1.00 93.12 79 THR A CA 1
ATOM 592 C C . THR A 1 79 ? 0.833 -4.567 6.992 1.00 93.12 79 THR A C 1
ATOM 594 O O . THR A 1 79 ? 1.867 -4.696 6.354 1.00 93.12 79 THR A O 1
ATOM 597 N N . GLU A 1 80 ? -0.032 -5.569 7.142 1.00 91.75 80 GLU A N 1
ATOM 598 C CA . GLU A 1 80 ? 0.153 -6.888 6.517 1.00 91.75 80 GLU A CA 1
ATOM 599 C C . GLU A 1 80 ? 0.087 -6.846 4.988 1.00 91.75 80 GLU A C 1
ATOM 601 O O . GLU A 1 80 ? 0.665 -7.704 4.337 1.00 91.75 80 GLU A O 1
ATOM 606 N N . SER A 1 81 ? 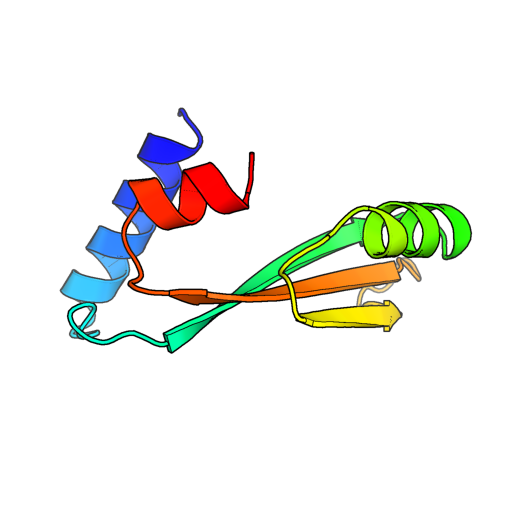-0.642 -5.891 4.404 1.00 90.62 81 SER A N 1
ATOM 607 C CA . SER A 1 81 ? -0.731 -5.750 2.944 1.00 90.62 81 SER A CA 1
ATOM 608 C C . SER A 1 81 ? 0.361 -4.859 2.352 1.00 90.62 81 SER A C 1
ATOM 610 O O . SER A 1 81 ? 0.524 -4.855 1.138 1.00 90.62 81 SER A O 1
ATOM 612 N N . GLU A 1 82 ? 1.067 -4.100 3.188 1.00 87.12 82 GLU A N 1
ATOM 613 C CA . GLU A 1 82 ? 2.146 -3.190 2.791 1.00 87.12 82 GLU A CA 1
ATOM 614 C C . GLU A 1 82 ? 3.548 -3.786 3.012 1.00 87.12 82 GLU A C 1
ATOM 616 O O . GLU A 1 82 ? 4.503 -3.335 2.382 1.00 87.12 82 GLU A O 1
ATOM 621 N N . ALA A 1 83 ? 3.669 -4.766 3.914 1.00 82.06 83 ALA A N 1
ATOM 622 C CA . ALA A 1 83 ? 4.916 -5.463 4.240 1.00 82.06 83 ALA A CA 1
ATOM 623 C C . ALA A 1 83 ? 5.321 -6.487 3.171 1.00 82.06 83 ALA A C 1
ATOM 625 O O . ALA A 1 83 ? 6.546 -6.587 2.928 1.00 82.06 83 ALA A O 1
#